Protein AF-A0A919XJB3-F1 (afdb_monomer_lite)

Secondary structure (DSSP, 8-state):
--HHHHHHHHHHHHHHHHHHHHHHHHTHHHHHHHHHHHHHHHHT---HHHHHHHHHHHHHHHHHHHHHHHHHHHHHHHHHHHHHHHHHHHHHHHHHS---TT--

pLDDT: mean 81.49, std 14.72, range [49.69, 96.06]

Organism: NCBI:txid2716884

Structure (mmCIF, N/CA/C/O backbone):
data_AF-A0A919XJB3-F1
#
_entry.id   AF-A0A919XJB3-F1
#
loop_
_atom_site.group_PDB
_atom_site.id
_atom_site.type_symbol
_atom_site.label_atom_id
_atom_site.label_alt_id
_atom_site.label_comp_id
_atom_site.label_asym_id
_atom_site.label_entity_id
_atom_site.label_seq_id
_atom_site.pdbx_PDB_ins_code
_atom_site.Cartn_x
_atom_site.Cartn_y
_atom_site.Cartn_z
_atom_site.occupancy
_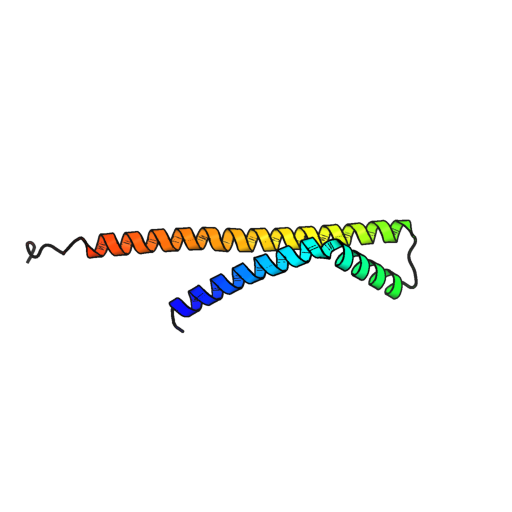atom_site.B_iso_or_equiv
_atom_site.auth_seq_id
_atom_site.auth_comp_id
_atom_site.auth_asym_id
_atom_site.auth_atom_id
_atom_site.pdbx_PDB_model_num
ATOM 1 N N . MET A 1 1 ? -11.904 -17.115 26.492 1.00 55.12 1 MET A N 1
ATOM 2 C CA . MET A 1 1 ? -11.289 -15.854 26.010 1.00 55.12 1 MET A CA 1
ATOM 3 C C . MET A 1 1 ? -12.313 -14.736 26.182 1.00 55.12 1 MET A C 1
ATOM 5 O O . MET A 1 1 ? -13.447 -14.925 25.762 1.00 55.12 1 MET A O 1
ATOM 9 N N . ASN A 1 2 ? -11.982 -13.644 26.878 1.00 67.06 2 ASN A N 1
ATOM 10 C CA . ASN A 1 2 ? -12.958 -12.615 27.272 1.00 67.06 2 ASN A CA 1
ATOM 11 C C . ASN A 1 2 ? -13.491 -11.827 26.058 1.00 67.06 2 ASN A C 1
ATOM 13 O O . ASN A 1 2 ? -12.711 -11.372 25.223 1.00 67.06 2 ASN A O 1
ATOM 17 N N . GLN A 1 3 ? -14.808 -11.600 25.987 1.00 68.62 3 GLN A N 1
ATOM 18 C CA . GLN A 1 3 ? -15.469 -10.886 24.878 1.00 68.62 3 GLN A CA 1
ATOM 19 C C . GLN A 1 3 ? -14.876 -9.481 24.640 1.00 68.62 3 GLN A C 1
ATOM 21 O O . GLN A 1 3 ? -14.711 -9.054 23.497 1.00 68.62 3 GLN A O 1
ATOM 26 N N . LYS A 1 4 ? -14.470 -8.792 25.716 1.00 68.31 4 LYS A N 1
ATOM 27 C CA . LYS A 1 4 ? -13.789 -7.486 25.655 1.00 68.31 4 LYS A CA 1
ATOM 28 C C . LYS A 1 4 ? -12.393 -7.571 25.020 1.00 68.31 4 LYS A C 1
ATOM 30 O O . LYS A 1 4 ? -12.015 -6.694 24.249 1.00 68.31 4 LYS A O 1
ATOM 35 N N . THR A 1 5 ? -11.645 -8.643 25.286 1.00 75.25 5 THR A N 1
ATOM 36 C CA . THR A 1 5 ? -10.302 -8.863 24.724 1.00 75.25 5 THR A CA 1
ATOM 37 C C . THR A 1 5 ? -10.361 -9.030 23.205 1.00 75.25 5 THR A C 1
ATOM 39 O O . THR A 1 5 ? -9.573 -8.415 22.490 1.00 75.25 5 THR A O 1
ATOM 42 N N . ASN A 1 6 ? -11.359 -9.759 22.696 1.00 77.88 6 ASN A N 1
ATOM 43 C CA . ASN A 1 6 ? -11.572 -9.917 21.252 1.00 77.88 6 ASN A CA 1
ATOM 44 C C . ASN A 1 6 ? -11.914 -8.583 20.573 1.00 77.88 6 ASN A C 1
ATOM 46 O O . ASN A 1 6 ? -11.489 -8.315 19.451 1.00 77.88 6 ASN A O 1
ATOM 50 N N . GLN A 1 7 ? -12.659 -7.713 21.259 1.00 77.88 7 GLN A N 1
ATOM 51 C CA . GLN A 1 7 ? -12.997 -6.399 20.726 1.00 77.88 7 GLN A CA 1
ATOM 52 C C . GLN A 1 7 ? -11.776 -5.481 20.630 1.00 77.88 7 GLN A C 1
ATOM 54 O O . GLN A 1 7 ? -11.617 -4.822 19.603 1.00 77.88 7 GLN A O 1
ATOM 59 N N . ILE A 1 8 ? -10.920 -5.442 21.649 1.00 82.69 8 ILE A N 1
ATOM 60 C CA . ILE A 1 8 ? -9.694 -4.632 21.621 1.00 82.69 8 ILE A CA 1
ATOM 61 C C . ILE A 1 8 ? -8.762 -5.128 20.511 1.00 82.69 8 ILE A C 1
ATOM 63 O O . ILE A 1 8 ? -8.286 -4.325 19.712 1.00 82.69 8 ILE A O 1
ATOM 67 N N . LEU A 1 9 ? -8.585 -6.446 20.390 1.00 86.00 9 LEU A N 1
ATOM 68 C CA . LEU A 1 9 ? -7.720 -7.050 19.376 1.00 86.00 9 LEU A CA 1
ATOM 69 C C . LEU A 1 9 ? -8.141 -6.678 17.944 1.00 86.00 9 LEU A C 1
ATOM 71 O O . LEU A 1 9 ? -7.298 -6.322 17.127 1.00 86.00 9 LEU A O 1
ATOM 75 N N . LEU A 1 10 ? -9.445 -6.666 17.657 1.00 85.00 10 LEU A N 1
ATOM 76 C CA . LEU A 1 10 ? -9.959 -6.232 16.353 1.00 85.00 10 LEU A CA 1
ATOM 77 C C . LEU A 1 10 ? -9.719 -4.740 16.074 1.00 85.00 10 LEU A C 1
ATOM 79 O O . LEU A 1 10 ? -9.451 -4.375 14.936 1.00 85.00 10 LEU A O 1
ATOM 83 N N . ILE A 1 11 ? -9.813 -3.869 17.087 1.00 85.75 11 ILE A N 1
ATOM 84 C CA . ILE A 1 11 ? -9.521 -2.432 16.910 1.00 85.75 11 ILE A CA 1
ATOM 85 C C . ILE A 1 11 ? -8.049 -2.246 16.559 1.00 85.75 11 ILE A C 1
ATOM 87 O O . ILE A 1 11 ? -7.738 -1.530 15.611 1.00 85.75 11 ILE A O 1
ATOM 91 N N . VAL A 1 12 ? -7.161 -2.927 17.286 1.00 90.00 12 VAL A N 1
ATOM 92 C CA . VAL A 1 12 ? -5.721 -2.910 17.009 1.00 90.00 12 VAL A CA 1
ATOM 93 C C . VAL A 1 12 ? -5.444 -3.407 15.590 1.00 90.00 12 VAL A C 1
ATOM 95 O O . VAL A 1 12 ? -4.686 -2.769 14.869 1.00 90.00 12 VAL A O 1
ATOM 98 N N . LEU A 1 13 ? -6.107 -4.480 15.147 1.00 90.56 13 LEU A N 1
ATOM 99 C CA . LEU A 1 13 ? -5.957 -5.007 13.789 1.00 90.56 13 LEU A CA 1
ATOM 100 C C . LEU A 1 13 ? -6.353 -3.985 12.707 1.00 90.56 13 LEU A C 1
ATOM 102 O O . LEU A 1 13 ? -5.591 -3.771 11.767 1.00 90.56 13 LEU A O 1
ATOM 106 N N . TYR A 1 14 ? -7.505 -3.319 12.839 1.00 91.12 14 TYR A N 1
ATOM 107 C CA . TYR A 1 14 ? -7.916 -2.292 11.871 1.00 91.12 14 TYR A CA 1
ATOM 108 C C . TYR A 1 14 ? -6.971 -1.090 11.859 1.00 91.12 14 TYR A C 1
ATOM 110 O O . TYR A 1 14 ? -6.673 -0.542 10.798 1.00 91.12 14 TYR A O 1
ATOM 118 N N . LEU A 1 15 ? -6.457 -0.709 13.027 1.00 91.19 15 LEU A N 1
ATOM 119 C CA . LEU A 1 15 ? -5.490 0.374 13.161 1.00 91.19 15 LEU A CA 1
ATOM 120 C C . LEU A 1 15 ? -4.155 0.006 12.492 1.00 91.19 15 LEU A C 1
ATOM 122 O O . LEU A 1 15 ? -3.566 0.834 11.799 1.00 91.19 15 LEU A O 1
ATOM 126 N N . LEU A 1 16 ? -3.723 -1.254 12.595 1.00 93.75 16 LEU A N 1
ATOM 127 C CA . LEU A 1 16 ? -2.568 -1.764 11.855 1.00 93.75 16 LEU A CA 1
ATOM 128 C C . LEU A 1 16 ? -2.785 -1.707 10.340 1.00 93.75 16 LEU A C 1
ATOM 130 O O . LEU A 1 16 ? -1.884 -1.271 9.629 1.00 93.75 16 LEU A O 1
ATOM 134 N N . PHE A 1 17 ? -3.962 -2.078 9.831 1.00 92.88 17 PHE A N 1
ATOM 135 C CA . PHE A 1 17 ? -4.263 -1.952 8.398 1.00 92.88 17 PHE A CA 1
ATOM 136 C C . PHE A 1 17 ? -4.204 -0.504 7.911 1.00 92.88 17 PHE A C 1
ATOM 138 O O . PHE A 1 17 ? -3.666 -0.255 6.832 1.00 92.88 17 PHE A O 1
ATOM 145 N N . LEU A 1 18 ? -4.672 0.453 8.717 1.00 93.88 18 LEU A N 1
ATOM 146 C CA . LEU A 1 18 ? -4.551 1.876 8.399 1.00 93.88 18 LEU A CA 1
ATOM 147 C C . LEU A 1 18 ? -3.085 2.323 8.335 1.00 93.88 18 LEU A C 1
ATOM 149 O O . LEU A 1 18 ? -2.679 2.956 7.361 1.00 93.88 18 LEU A O 1
ATOM 153 N N . ILE A 1 19 ? -2.279 1.966 9.340 1.00 94.81 19 ILE A N 1
ATOM 154 C CA . ILE A 1 19 ? -0.856 2.331 9.396 1.00 94.81 19 ILE A CA 1
ATOM 155 C C . ILE A 1 19 ? -0.093 1.709 8.224 1.00 94.81 19 ILE A C 1
ATOM 157 O O . ILE A 1 19 ? 0.626 2.411 7.516 1.00 94.81 19 ILE A O 1
ATOM 161 N N . ILE A 1 20 ? -0.262 0.406 7.990 1.00 94.94 20 ILE A N 1
ATOM 162 C CA . ILE A 1 20 ? 0.422 -0.310 6.906 1.00 94.94 20 ILE A CA 1
ATOM 163 C C . ILE A 1 20 ? -0.007 0.256 5.551 1.00 94.94 20 ILE A C 1
ATOM 165 O O . ILE A 1 20 ? 0.847 0.527 4.709 1.00 94.94 20 ILE A O 1
ATOM 169 N N . GLY A 1 21 ? -1.307 0.485 5.346 1.00 92.50 21 GLY A N 1
ATOM 170 C CA . GLY A 1 21 ? -1.816 1.074 4.112 1.00 92.50 21 GLY A CA 1
ATOM 171 C C . GLY A 1 21 ? -1.231 2.464 3.847 1.00 92.50 21 GLY A C 1
ATOM 172 O O . GLY A 1 21 ? -0.783 2.740 2.734 1.00 92.50 21 GLY A O 1
ATOM 173 N N . LEU A 1 22 ? -1.127 3.308 4.880 1.00 94.94 22 LEU A N 1
ATOM 174 C CA . LEU A 1 22 ? -0.502 4.627 4.777 1.00 94.94 22 LEU A CA 1
ATOM 175 C C . LEU A 1 22 ? 0.994 4.537 4.441 1.00 94.94 22 LEU A C 1
ATOM 177 O O . LEU A 1 22 ? 1.461 5.246 3.549 1.00 94.94 22 LEU A O 1
ATOM 181 N N . ILE A 1 23 ? 1.737 3.648 5.107 1.00 95.12 23 ILE A N 1
ATOM 182 C CA . ILE A 1 23 ? 3.164 3.422 4.834 1.00 95.12 23 ILE A CA 1
ATOM 183 C C . ILE A 1 23 ? 3.368 2.991 3.379 1.00 95.12 23 ILE A C 1
ATOM 185 O O . ILE A 1 23 ? 4.247 3.531 2.709 1.00 95.12 23 ILE A O 1
ATOM 189 N N . LEU A 1 24 ? 2.547 2.070 2.868 1.00 93.94 24 LEU A N 1
ATOM 190 C CA . LEU A 1 24 ? 2.637 1.611 1.481 1.00 93.94 24 LEU A CA 1
ATOM 191 C C . LEU A 1 24 ? 2.402 2.741 0.478 1.00 93.94 24 LEU A C 1
ATOM 193 O O . 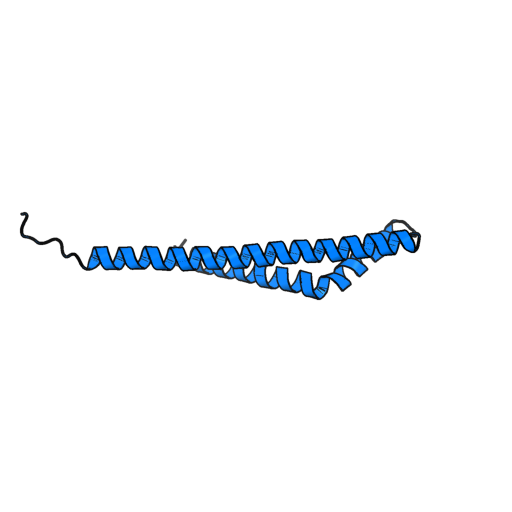LEU A 1 24 ? 3.113 2.810 -0.521 1.00 93.94 24 LEU A O 1
ATOM 197 N N . ILE A 1 25 ? 1.463 3.654 0.742 1.00 93.69 25 ILE A N 1
ATOM 198 C CA . ILE A 1 25 ? 1.243 4.818 -0.125 1.00 93.69 25 ILE A CA 1
ATOM 199 C C . ILE A 1 25 ? 2.445 5.766 -0.068 1.00 93.69 25 ILE A C 1
ATOM 201 O O . ILE A 1 25 ? 2.986 6.119 -1.120 1.00 93.69 25 ILE A O 1
ATOM 205 N N . LEU A 1 26 ? 2.895 6.144 1.133 1.00 94.69 26 LEU A N 1
ATOM 206 C CA . LEU A 1 26 ? 3.995 7.097 1.325 1.00 94.69 26 LEU A CA 1
ATOM 207 C C . LEU A 1 26 ? 5.324 6.574 0.768 1.00 94.69 26 LEU A C 1
ATOM 209 O O . LEU A 1 26 ? 6.087 7.330 0.173 1.00 94.69 26 LEU A O 1
ATOM 213 N N . GLN A 1 27 ? 5.590 5.277 0.920 1.00 94.94 27 GLN A N 1
ATOM 214 C CA . GLN A 1 27 ? 6.815 4.638 0.441 1.00 94.94 27 GLN A CA 1
ATOM 215 C C . GLN A 1 27 ? 6.663 3.955 -0.922 1.00 94.94 27 GLN A C 1
ATOM 217 O O . GLN A 1 27 ? 7.618 3.337 -1.390 1.00 94.94 27 GLN A O 1
ATOM 222 N N . SER A 1 28 ? 5.513 4.090 -1.591 1.00 91.88 28 SER A N 1
ATOM 223 C CA . SER A 1 28 ? 5.223 3.419 -2.870 1.00 91.88 28 SER A CA 1
ATOM 224 C C . SER A 1 28 ? 6.300 3.642 -3.929 1.00 91.88 28 SER A C 1
ATOM 226 O O . SER A 1 28 ? 6.658 2.711 -4.646 1.00 91.88 28 SER A O 1
ATOM 228 N N . VAL A 1 29 ? 6.859 4.855 -3.989 1.00 91.88 29 VAL A N 1
ATOM 229 C CA . VAL A 1 29 ? 7.937 5.217 -4.921 1.00 91.88 29 VAL A CA 1
ATOM 230 C C . VAL A 1 29 ? 9.207 4.416 -4.631 1.00 91.88 29 VAL A C 1
ATOM 232 O O . VAL A 1 29 ? 9.748 3.780 -5.531 1.00 91.88 29 VAL A O 1
ATOM 235 N N . ASN A 1 30 ? 9.648 4.387 -3.372 1.00 93.75 30 ASN A N 1
ATOM 236 C CA . ASN A 1 30 ? 10.859 3.670 -2.963 1.00 93.75 30 ASN A CA 1
ATOM 237 C C . ASN A 1 30 ? 10.692 2.153 -3.104 1.00 93.75 30 ASN A C 1
ATOM 239 O O . ASN A 1 30 ? 11.587 1.472 -3.597 1.00 93.75 30 ASN A O 1
ATOM 243 N N . LEU A 1 31 ? 9.532 1.619 -2.713 1.00 91.19 31 LEU A N 1
ATOM 244 C CA . LEU A 1 31 ? 9.216 0.199 -2.861 1.00 91.19 31 LEU A CA 1
ATOM 245 C C . LEU A 1 31 ? 9.176 -0.212 -4.337 1.00 91.19 31 LEU A C 1
ATOM 247 O O . LEU A 1 31 ? 9.751 -1.237 -4.696 1.00 91.19 31 LEU A O 1
ATOM 251 N N . GLY A 1 32 ? 8.568 0.607 -5.200 1.00 90.31 32 GLY A N 1
ATOM 252 C CA . GLY A 1 32 ? 8.509 0.344 -6.635 1.00 90.31 32 GLY A CA 1
ATOM 253 C C . GLY A 1 32 ? 9.868 0.440 -7.329 1.00 90.31 32 GLY A C 1
ATOM 254 O O . GLY A 1 32 ? 10.196 -0.421 -8.143 1.00 90.31 32 GLY A O 1
ATOM 255 N N . LEU A 1 33 ? 10.696 1.420 -6.954 1.00 91.31 33 LEU A N 1
ATOM 256 C CA . LEU A 1 33 ? 12.084 1.532 -7.414 1.00 91.31 33 LEU A CA 1
ATOM 257 C C . LEU A 1 33 ? 12.907 0.299 -7.029 1.00 91.31 33 LEU A C 1
ATOM 259 O O . LEU A 1 33 ? 13.553 -0.303 -7.884 1.00 91.31 33 LEU A O 1
ATOM 263 N N . ASN A 1 34 ? 12.837 -0.112 -5.762 1.00 93.00 34 ASN A N 1
ATOM 264 C CA . ASN A 1 34 ? 13.574 -1.269 -5.258 1.00 93.00 34 ASN A CA 1
ATOM 265 C C . ASN A 1 34 ? 13.114 -2.578 -5.914 1.00 93.00 34 ASN A C 1
ATOM 267 O O . ASN A 1 34 ? 13.940 -3.446 -6.200 1.00 93.00 34 ASN A O 1
ATOM 271 N N . ALA A 1 35 ? 11.809 -2.733 -6.157 1.00 91.19 35 ALA A N 1
ATOM 272 C CA . ALA A 1 35 ? 11.258 -3.890 -6.856 1.00 91.19 35 ALA A CA 1
ATOM 273 C C . ALA A 1 35 ? 11.761 -3.955 -8.306 1.00 91.19 35 ALA A C 1
ATOM 275 O O . ALA A 1 35 ? 12.293 -4.983 -8.722 1.00 91.19 35 ALA A O 1
ATOM 276 N N . ALA A 1 36 ? 11.694 -2.839 -9.036 1.00 90.62 36 ALA A N 1
ATOM 277 C CA . ALA A 1 36 ? 12.174 -2.764 -10.412 1.00 90.62 36 ALA A CA 1
ATOM 278 C C . ALA A 1 36 ? 13.695 -2.982 -10.515 1.00 90.62 36 ALA A C 1
ATOM 280 O O . ALA A 1 36 ? 14.153 -3.708 -11.394 1.00 90.62 36 ALA A O 1
ATOM 281 N N . GLN A 1 37 ? 14.491 -2.422 -9.596 1.00 90.56 37 GLN A N 1
ATOM 282 C CA . GLN A 1 37 ? 15.940 -2.661 -9.550 1.00 90.56 37 GLN A CA 1
ATOM 283 C C . GLN A 1 37 ? 16.285 -4.131 -9.308 1.00 90.56 37 GLN A C 1
ATOM 285 O O . GLN A 1 37 ? 17.177 -4.666 -9.965 1.00 90.56 37 GLN A O 1
ATOM 290 N N . ARG A 1 38 ? 15.586 -4.803 -8.386 1.00 89.62 38 ARG A N 1
ATOM 291 C CA . ARG A 1 38 ? 15.789 -6.240 -8.146 1.00 89.62 38 ARG A CA 1
ATOM 292 C C . ARG A 1 38 ? 15.499 -7.067 -9.391 1.00 89.62 38 ARG A C 1
ATOM 294 O O . ARG A 1 38 ? 16.216 -8.031 -9.640 1.00 89.62 38 ARG A O 1
ATOM 301 N N . ASP A 1 39 ? 14.490 -6.686 -10.162 1.00 88.56 39 ASP A N 1
ATOM 302 C CA . ASP A 1 39 ? 14.165 -7.347 -11.422 1.00 88.56 39 ASP A CA 1
ATOM 303 C C . ASP A 1 39 ? 15.251 -7.146 -12.482 1.00 88.56 39 ASP A C 1
ATOM 305 O O . ASP A 1 39 ? 15.641 -8.124 -13.114 1.00 88.56 39 ASP A O 1
ATOM 309 N N . ILE A 1 40 ? 15.820 -5.940 -12.618 1.00 89.44 40 ILE A N 1
ATOM 310 C CA . ILE A 1 40 ? 16.969 -5.715 -13.517 1.00 89.44 40 ILE A CA 1
ATOM 311 C C . ILE A 1 40 ? 18.140 -6.621 -13.136 1.00 89.44 40 ILE A C 1
ATOM 313 O O . ILE A 1 40 ? 18.723 -7.277 -13.998 1.00 89.44 40 ILE A O 1
ATOM 317 N N . ILE A 1 41 ? 18.493 -6.652 -11.847 1.00 87.25 41 ILE A N 1
ATOM 318 C CA . ILE A 1 41 ? 19.634 -7.433 -11.350 1.00 87.25 41 ILE A CA 1
ATOM 319 C C . ILE A 1 41 ? 19.414 -8.925 -11.626 1.00 87.25 41 ILE A C 1
ATOM 321 O O . ILE A 1 41 ? 20.342 -9.614 -12.040 1.00 87.25 41 ILE A O 1
ATOM 325 N N . LYS A 1 42 ? 18.185 -9.423 -11.442 1.00 86.69 42 LYS A N 1
ATOM 326 C CA . LYS A 1 42 ? 17.825 -10.819 -11.732 1.00 86.69 42 LYS A CA 1
ATOM 327 C C . LYS A 1 42 ? 17.822 -11.147 -13.223 1.00 86.69 42 LYS A C 1
ATOM 329 O O . LYS A 1 42 ? 18.180 -12.262 -13.583 1.00 86.69 42 LYS A O 1
ATOM 334 N N . ALA A 1 43 ? 17.407 -10.209 -14.069 1.00 85.62 43 ALA A N 1
ATOM 335 C CA . ALA A 1 43 ? 17.346 -10.391 -15.516 1.00 85.62 43 ALA A CA 1
ATOM 336 C C . ALA A 1 43 ? 18.714 -10.232 -16.209 1.00 85.62 43 ALA A C 1
ATOM 338 O O . ALA A 1 43 ? 18.837 -10.544 -17.388 1.00 85.62 43 ALA A O 1
ATOM 339 N N . GLY A 1 44 ? 19.744 -9.760 -15.493 1.00 84.31 44 GLY A N 1
ATOM 340 C CA . GLY A 1 44 ? 21.061 -9.471 -16.072 1.00 84.31 44 GLY A CA 1
ATOM 341 C C . GLY A 1 44 ? 21.091 -8.190 -16.914 1.00 84.31 44 GLY A C 1
ATOM 342 O O . GLY A 1 44 ? 22.017 -7.993 -17.696 1.00 84.31 44 GLY A O 1
ATOM 343 N N . GLY A 1 45 ? 20.088 -7.323 -16.759 1.00 80.69 45 GLY A N 1
ATOM 344 C CA . GLY A 1 45 ? 19.893 -6.124 -17.571 1.00 80.69 45 GLY A CA 1
ATOM 345 C C . GLY A 1 45 ? 18.448 -5.971 -18.043 1.00 80.69 45 GLY A C 1
ATOM 346 O O . GLY A 1 45 ? 17.682 -6.929 -18.090 1.00 80.69 45 GLY A O 1
ATOM 347 N N . MET A 1 46 ? 18.062 -4.740 -18.370 1.00 84.56 46 MET A N 1
ATOM 348 C CA . MET A 1 46 ? 16.750 -4.401 -18.923 1.00 84.56 46 MET A CA 1
ATOM 349 C C . MET A 1 46 ? 16.891 -3.139 -19.773 1.00 84.56 46 MET A C 1
ATOM 351 O O . MET A 1 46 ? 17.663 -2.244 -19.418 1.00 84.56 46 MET A O 1
ATOM 355 N N . ALA A 1 47 ? 16.155 -3.058 -20.882 1.00 86.56 47 ALA A N 1
ATOM 356 C CA . ALA A 1 47 ? 16.088 -1.831 -21.668 1.00 86.56 47 ALA A CA 1
ATOM 357 C C . ALA A 1 47 ? 15.497 -0.685 -20.824 1.00 86.56 47 ALA A C 1
ATOM 359 O O . ALA A 1 47 ? 14.625 -0.908 -19.982 1.00 86.56 47 ALA A O 1
ATOM 360 N N . GLY A 1 48 ? 15.967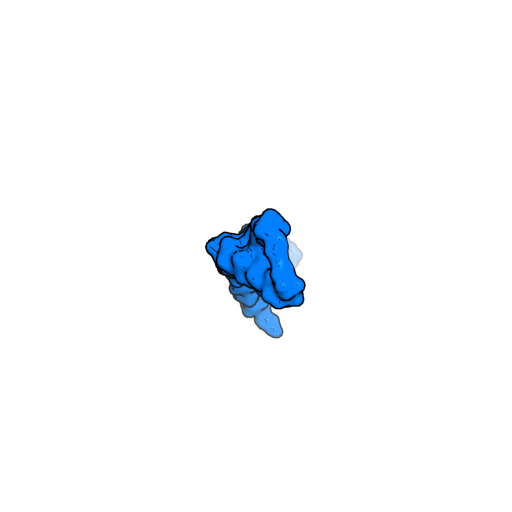 0.547 -21.050 1.00 85.06 48 GLY A N 1
ATOM 361 C CA . GLY A 1 48 ? 15.571 1.712 -20.248 1.00 85.06 48 GLY A CA 1
ATOM 362 C C . GLY A 1 48 ? 14.057 1.945 -20.217 1.00 85.06 48 GLY A C 1
ATOM 363 O O . GLY A 1 48 ? 13.501 2.199 -19.148 1.00 85.06 48 GLY A O 1
ATOM 364 N N . ASP A 1 49 ? 13.390 1.777 -21.357 1.00 89.31 49 ASP A N 1
ATOM 365 C CA . ASP A 1 49 ? 11.943 1.980 -21.489 1.00 89.31 49 ASP A CA 1
ATOM 366 C C . ASP A 1 49 ? 11.145 0.906 -20.735 1.00 89.31 49 ASP A C 1
ATOM 368 O O . ASP A 1 49 ? 10.187 1.208 -20.021 1.00 89.31 49 ASP A O 1
ATOM 372 N N . GLU A 1 50 ? 11.587 -0.352 -20.810 1.00 87.06 50 GLU A N 1
ATOM 373 C CA . GLU A 1 50 ? 10.964 -1.462 -20.083 1.00 87.06 50 GLU A CA 1
ATOM 374 C C . GLU A 1 50 ? 11.141 -1.305 -18.565 1.00 87.06 50 GLU A C 1
ATOM 376 O O . GLU A 1 50 ? 10.210 -1.550 -17.791 1.00 87.06 50 GLU A O 1
ATOM 381 N N . TYR A 1 51 ? 12.301 -0.807 -18.127 1.00 88.00 51 TYR A N 1
ATOM 382 C CA . TYR A 1 51 ? 12.541 -0.493 -16.723 1.00 88.00 51 TYR A CA 1
ATOM 383 C C . TYR A 1 51 ? 11.609 0.604 -16.206 1.00 88.00 51 TYR A C 1
ATOM 385 O O . TYR A 1 51 ? 11.054 0.470 -15.112 1.00 88.00 51 TYR A O 1
ATOM 393 N N . GLN A 1 52 ? 11.410 1.681 -16.973 1.00 88.56 52 GLN A N 1
ATOM 394 C CA . GLN A 1 52 ? 10.498 2.752 -16.569 1.00 88.56 52 GLN A CA 1
ATOM 395 C C . GLN A 1 52 ? 9.064 2.240 -16.425 1.00 88.56 52 GLN A C 1
ATOM 397 O O . GLN A 1 52 ? 8.424 2.522 -15.409 1.00 88.56 52 GLN A O 1
ATOM 402 N N . LEU A 1 53 ? 8.607 1.419 -17.371 1.00 92.25 53 LEU A N 1
ATOM 403 C CA . LEU A 1 53 ? 7.264 0.849 -17.352 1.00 92.25 53 LEU A CA 1
ATOM 404 C C . LEU A 1 53 ? 7.060 -0.108 -16.166 1.00 92.25 53 LEU A C 1
ATOM 406 O O . LEU A 1 53 ? 6.051 -0.019 -15.462 1.00 92.25 53 LEU A O 1
ATOM 410 N N . ARG A 1 54 ? 8.037 -0.975 -15.863 1.00 89.19 54 ARG A N 1
ATOM 411 C CA . ARG A 1 54 ? 7.978 -1.838 -14.669 1.00 89.19 54 ARG A CA 1
ATOM 412 C C . ARG A 1 54 ? 7.992 -1.039 -13.376 1.00 89.19 54 ARG A C 1
ATOM 414 O O . ARG A 1 54 ? 7.195 -1.317 -12.482 1.00 89.19 54 ARG A O 1
ATOM 421 N N . LYS A 1 55 ? 8.868 -0.039 -13.272 1.00 92.38 55 LYS A N 1
ATOM 422 C CA . LYS A 1 55 ? 8.943 0.856 -12.112 1.00 92.38 55 LYS A CA 1
ATOM 423 C C . LYS A 1 55 ? 7.585 1.495 -11.836 1.00 92.38 55 LYS A C 1
ATO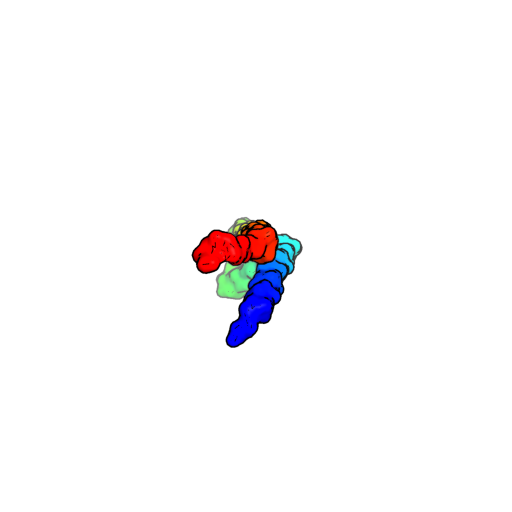M 425 O O . LYS A 1 55 ? 7.103 1.415 -10.710 1.00 92.38 55 LYS A O 1
ATOM 430 N N . GLU A 1 56 ? 6.957 2.100 -12.840 1.00 93.38 56 GLU A N 1
ATOM 431 C CA . GLU A 1 56 ? 5.639 2.720 -12.676 1.00 93.38 56 GLU A CA 1
ATOM 432 C C . GLU A 1 56 ? 4.569 1.705 -12.277 1.00 93.38 56 GLU A C 1
ATOM 434 O O . GLU A 1 56 ? 3.814 1.956 -11.335 1.00 93.38 56 GLU A O 1
ATOM 439 N N . SER A 1 57 ? 4.564 0.529 -12.907 1.00 94.12 57 SER A N 1
ATOM 440 C CA . SER A 1 57 ? 3.639 -0.555 -12.569 1.00 94.12 57 SER A CA 1
ATOM 441 C C . SER A 1 57 ? 3.746 -0.976 -11.098 1.00 94.12 57 SER A C 1
ATOM 443 O O . SER A 1 57 ? 2.731 -1.067 -10.399 1.00 94.12 57 SER A O 1
ATOM 445 N N . TYR A 1 58 ? 4.963 -1.144 -10.569 1.00 93.88 58 TYR A N 1
ATOM 446 C CA . TYR A 1 58 ? 5.155 -1.460 -9.153 1.00 93.88 58 TYR A CA 1
ATOM 447 C C . TYR A 1 58 ? 4.699 -0.329 -8.230 1.00 93.88 58 TYR A C 1
ATOM 449 O O . TYR A 1 58 ? 4.010 -0.595 -7.245 1.00 93.88 58 TYR A O 1
ATOM 457 N N . ILE A 1 59 ? 5.031 0.929 -8.541 1.00 94.62 59 ILE A N 1
ATOM 458 C CA . ILE A 1 59 ? 4.607 2.087 -7.734 1.00 94.62 59 ILE A CA 1
ATOM 459 C C . ILE A 1 59 ? 3.079 2.142 -7.649 1.00 94.62 59 ILE A C 1
ATOM 461 O O . ILE A 1 59 ? 2.521 2.271 -6.557 1.00 94.62 59 ILE A O 1
ATOM 465 N N . VAL A 1 60 ? 2.398 2.018 -8.788 1.00 95.62 60 VAL A N 1
ATOM 466 C CA . VAL A 1 60 ? 0.933 2.031 -8.867 1.00 95.62 60 VAL A CA 1
ATOM 467 C C . VAL A 1 60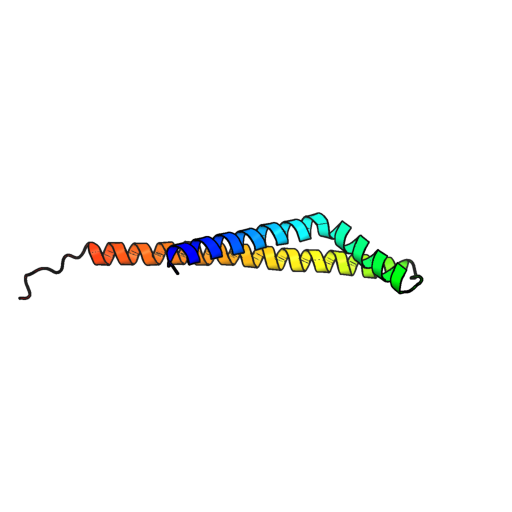 ? 0.341 0.851 -8.098 1.00 95.62 60 VAL A C 1
ATOM 469 O O . VAL A 1 60 ? -0.610 1.036 -7.339 1.00 95.62 60 VAL A O 1
ATOM 472 N N . SER A 1 61 ? 0.941 -0.333 -8.207 1.00 94.94 61 SER A N 1
ATOM 473 C CA . SER A 1 61 ? 0.501 -1.525 -7.476 1.00 94.94 61 SER A CA 1
ATOM 474 C C . SER A 1 61 ? 0.581 -1.329 -5.958 1.00 94.94 61 SER A C 1
ATOM 476 O O . SER A 1 61 ? -0.405 -1.559 -5.257 1.00 94.94 61 SER A O 1
ATOM 478 N N . TYR A 1 62 ? 1.706 -0.829 -5.433 1.00 93.56 62 TYR A N 1
ATOM 479 C CA . TYR A 1 62 ? 1.848 -0.547 -3.998 1.00 93.56 62 TYR A CA 1
ATOM 480 C C . TYR A 1 62 ? 0.873 0.530 -3.509 1.00 93.56 62 TYR A C 1
ATOM 482 O O . TYR A 1 62 ? 0.343 0.411 -2.404 1.00 93.56 62 TYR A O 1
ATOM 490 N N . ARG A 1 63 ? 0.577 1.547 -4.332 1.00 94.31 63 ARG A N 1
ATOM 491 C CA . ARG A 1 63 ? -0.451 2.551 -4.013 1.00 94.31 63 ARG A CA 1
ATOM 492 C C . ARG A 1 63 ? -1.837 1.931 -3.916 1.00 94.31 63 ARG A C 1
ATOM 494 O O . ARG A 1 63 ? -2.532 2.192 -2.941 1.00 94.31 63 ARG A O 1
ATOM 501 N N . TRP A 1 64 ? -2.222 1.094 -4.877 1.00 96.06 64 TRP A N 1
ATOM 502 C CA . TRP A 1 64 ? -3.524 0.425 -4.860 1.00 96.06 64 TRP A CA 1
ATOM 503 C C . TRP A 1 64 ? -3.683 -0.501 -3.660 1.00 96.06 64 TRP A C 1
ATOM 505 O O . TRP A 1 64 ? -4.698 -0.428 -2.972 1.00 96.06 64 TRP A O 1
ATOM 515 N N . ILE A 1 65 ? -2.666 -1.309 -3.351 1.00 94.12 65 ILE A N 1
ATOM 516 C CA . ILE A 1 65 ? -2.667 -2.157 -2.151 1.00 94.12 65 ILE A CA 1
ATOM 517 C C . ILE A 1 65 ? -2.812 -1.290 -0.894 1.00 94.12 65 ILE A C 1
ATOM 519 O O . ILE A 1 65 ? -3.618 -1.602 -0.016 1.00 94.12 65 ILE A O 1
ATOM 523 N N . GLY A 1 66 ? -2.075 -0.178 -0.824 1.00 93.81 66 GLY A N 1
ATOM 524 C CA . GLY A 1 66 ? -2.164 0.772 0.279 1.00 93.81 66 GLY A CA 1
ATOM 525 C C . GLY A 1 66 ? -3.565 1.366 0.450 1.00 93.81 66 GLY A C 1
ATOM 526 O O . GLY A 1 66 ? -4.082 1.389 1.566 1.00 93.81 66 GLY A O 1
ATOM 527 N N . VAL A 1 67 ? -4.212 1.773 -0.647 1.00 94.94 67 VAL A N 1
ATOM 528 C CA . VAL A 1 67 ? -5.593 2.287 -0.650 1.00 94.94 67 VAL A CA 1
ATOM 529 C C . VAL A 1 67 ? -6.577 1.216 -0.185 1.00 94.94 67 VAL A C 1
ATOM 531 O O . VAL A 1 67 ? -7.392 1.495 0.687 1.00 94.94 67 VAL A O 1
ATOM 534 N N . VAL A 1 68 ? -6.480 -0.016 -0.692 1.00 95.50 68 VAL A N 1
ATOM 535 C CA . VAL A 1 68 ? -7.365 -1.122 -0.282 1.00 95.50 68 VAL A CA 1
ATOM 536 C C . VAL A 1 68 ? -7.239 -1.399 1.218 1.00 95.50 68 VAL A C 1
ATOM 538 O O . VAL A 1 68 ? -8.251 -1.523 1.910 1.00 95.50 68 VAL A O 1
ATOM 541 N N . LEU A 1 69 ? -6.013 -1.441 1.748 1.00 93.88 69 LEU A N 1
ATOM 542 C CA . LEU A 1 69 ? -5.778 -1.638 3.180 1.00 93.88 69 LEU A CA 1
ATOM 543 C C . LEU A 1 69 ? -6.333 -0.480 4.014 1.00 93.88 69 LEU A C 1
ATOM 545 O O . LEU A 1 69 ? -7.050 -0.729 4.983 1.00 93.88 69 LEU A O 1
ATOM 549 N N . LEU A 1 70 ? -6.093 0.767 3.602 1.00 93.56 70 LEU A N 1
ATOM 550 C CA . LEU A 1 70 ? -6.644 1.951 4.265 1.00 93.56 70 LEU A CA 1
ATOM 551 C C . LEU A 1 70 ? -8.176 1.939 4.273 1.00 93.56 70 LEU A C 1
ATOM 553 O O . LEU A 1 70 ? -8.788 2.095 5.328 1.00 93.56 70 LEU A O 1
ATOM 557 N N . SER A 1 71 ? -8.809 1.709 3.122 1.00 93.50 71 SER A N 1
ATOM 558 C CA . SER A 1 71 ? -10.267 1.662 3.003 1.00 93.50 71 SER A CA 1
ATOM 559 C C . SER A 1 71 ? -10.867 0.522 3.825 1.00 93.50 71 SER A C 1
ATOM 561 O O . SER A 1 71 ? -11.871 0.731 4.501 1.00 93.50 71 SER A O 1
ATOM 563 N N . SER A 1 72 ? -10.243 -0.660 3.834 1.00 92.00 72 SER A N 1
ATOM 564 C CA . SER A 1 72 ? -10.713 -1.801 4.632 1.00 92.00 72 SER A CA 1
ATOM 565 C C . SER A 1 72 ? -10.604 -1.550 6.140 1.00 92.00 72 SER A C 1
ATOM 567 O O . SER A 1 72 ? -11.555 -1.823 6.874 1.00 92.00 72 SER A O 1
ATOM 569 N N . GLY A 1 73 ? -9.493 -0.967 6.605 1.00 89.81 73 GLY A N 1
ATOM 570 C CA . GLY A 1 73 ? -9.306 -0.575 8.001 1.00 89.81 73 GLY A CA 1
ATOM 571 C C . GLY A 1 73 ? -10.307 0.498 8.429 1.00 89.81 73 GLY A C 1
ATOM 572 O O . GLY A 1 73 ? -10.931 0.381 9.484 1.00 89.81 73 GLY A O 1
ATOM 573 N N . PHE A 1 74 ? -10.532 1.500 7.577 1.00 90.19 74 PHE A N 1
ATOM 574 C CA . PHE A 1 74 ? -11.477 2.584 7.840 1.00 90.19 74 PHE A CA 1
ATOM 575 C C . PHE A 1 74 ? -12.928 2.087 7.906 1.00 90.19 74 PHE A C 1
ATOM 577 O O . PHE A 1 74 ? -13.633 2.361 8.879 1.00 90.19 74 PHE A O 1
ATOM 584 N N . LEU A 1 75 ? -13.363 1.289 6.925 1.00 90.31 75 LEU A N 1
ATOM 585 C CA . LEU A 1 75 ? -14.695 0.676 6.921 1.00 90.31 75 LEU A CA 1
ATOM 586 C C . LEU A 1 75 ? -14.889 -0.242 8.134 1.00 90.31 75 LEU A C 1
ATOM 588 O O . LEU A 1 75 ? -15.925 -0.169 8.796 1.00 90.31 75 LEU A O 1
ATOM 592 N N . GLY A 1 76 ? -13.882 -1.051 8.476 1.00 85.50 76 GLY A N 1
ATOM 593 C CA . GLY A 1 76 ? -13.908 -1.924 9.650 1.00 85.50 76 GLY A CA 1
ATOM 594 C C . GLY A 1 76 ? -14.128 -1.164 10.962 1.00 85.50 76 GLY A C 1
ATOM 595 O O . GLY A 1 76 ? -14.901 -1.608 11.815 1.00 85.50 76 GLY A O 1
ATOM 596 N N . MET A 1 77 ? -13.523 0.020 11.109 1.00 84.69 77 MET A N 1
ATOM 597 C CA . MET A 1 77 ? -13.774 0.892 12.259 1.00 84.69 77 MET A CA 1
ATOM 598 C C . MET A 1 77 ? -15.194 1.476 12.247 1.00 84.69 77 MET A C 1
ATOM 600 O O . MET A 1 77 ? -15.873 1.412 13.273 1.00 84.69 77 MET A O 1
ATOM 604 N N . ILE A 1 78 ? -15.673 1.989 11.106 1.00 83.56 78 ILE A N 1
ATOM 605 C CA . ILE A 1 78 ? -17.009 2.605 10.989 1.00 83.56 78 ILE A CA 1
ATOM 606 C C . ILE A 1 78 ? -18.123 1.614 11.338 1.00 83.56 78 ILE A C 1
ATOM 608 O O . ILE A 1 78 ? -18.974 1.915 12.180 1.00 83.56 78 ILE A O 1
ATOM 612 N N . PHE A 1 79 ? -18.122 0.424 10.729 1.00 80.88 79 PHE A N 1
ATOM 613 C CA . PHE A 1 79 ? -19.173 -0.571 10.967 1.00 80.88 79 PHE A CA 1
ATOM 614 C C . PHE A 1 79 ? -19.232 -0.987 12.437 1.00 80.88 79 PHE A C 1
ATOM 616 O O . PHE A 1 79 ? -20.314 -1.106 13.014 1.00 80.88 79 PHE A O 1
ATOM 623 N N . LYS A 1 80 ? -18.074 -1.143 13.079 1.00 71.75 80 LYS A N 1
ATOM 624 C CA . LYS A 1 80 ? -18.011 -1.572 14.474 1.00 71.75 80 LYS A CA 1
ATOM 625 C C . LYS A 1 80 ? -18.471 -0.491 15.453 1.00 71.75 80 LYS A C 1
ATOM 627 O O . LYS A 1 80 ? -19.159 -0.818 16.420 1.00 71.75 80 LYS A O 1
ATOM 632 N N . ILE A 1 81 ? -18.117 0.774 15.213 1.00 67.00 81 ILE A N 1
ATOM 633 C CA . ILE A 1 81 ? -18.583 1.904 16.034 1.00 67.00 81 ILE A CA 1
ATOM 634 C C . ILE A 1 81 ? -20.116 1.990 15.986 1.00 67.00 81 ILE A C 1
ATOM 636 O O . ILE A 1 81 ? -20.753 2.143 17.029 1.00 67.00 81 ILE A O 1
ATOM 640 N N . ASN A 1 82 ? -20.715 1.808 14.806 1.00 62.19 82 ASN A N 1
ATOM 641 C CA . ASN A 1 82 ? -22.169 1.851 14.647 1.00 62.19 82 ASN A CA 1
ATOM 642 C C . ASN A 1 82 ? -22.882 0.675 15.335 1.00 62.19 82 ASN A C 1
ATOM 644 O O . ASN A 1 82 ? -23.845 0.896 16.067 1.00 62.19 82 ASN A O 1
ATOM 648 N N . ILE A 1 83 ? -22.383 -0.556 15.191 1.00 61.34 83 ILE A N 1
ATOM 649 C CA . ILE A 1 83 ? -22.974 -1.740 15.843 1.00 61.34 83 ILE A CA 1
ATOM 650 C C . ILE A 1 83 ? -22.853 -1.655 17.371 1.00 61.34 83 ILE A C 1
ATOM 652 O O . ILE A 1 83 ? -23.804 -1.962 18.089 1.00 61.34 83 ILE A O 1
ATOM 656 N N . GLY A 1 84 ? -21.713 -1.180 17.886 1.00 59.38 84 GLY A N 1
ATOM 657 C CA . GLY A 1 84 ? -21.506 -0.998 19.324 1.00 59.38 84 GLY A CA 1
ATOM 658 C C . GLY A 1 84 ? -22.477 0.006 19.952 1.00 59.38 84 GLY A C 1
ATOM 659 O O . GLY A 1 84 ? -22.900 -0.190 21.088 1.00 59.38 84 GLY A O 1
ATOM 660 N N . LYS A 1 85 ? -22.871 1.051 19.215 1.00 59.59 85 LYS A N 1
ATOM 661 C CA . LYS A 1 85 ? -23.835 2.058 19.683 1.00 59.59 85 LYS A CA 1
ATOM 662 C C . LYS A 1 85 ? -25.274 1.530 19.682 1.00 59.59 85 LYS A C 1
ATOM 664 O O . LYS A 1 85 ? -25.999 1.761 20.645 1.00 59.59 85 LYS A O 1
ATOM 669 N N . ILE A 1 86 ? -25.662 0.786 18.645 1.00 60.16 86 ILE A N 1
ATOM 670 C CA . ILE A 1 86 ? -27.004 0.192 18.523 1.00 60.16 86 ILE A CA 1
ATOM 671 C C . ILE A 1 86 ? -27.242 -0.836 19.638 1.00 60.16 86 ILE A C 1
ATOM 673 O O . ILE A 1 86 ? -28.237 -0.757 20.353 1.00 60.16 86 ILE A O 1
ATOM 677 N N . MET A 1 87 ? -26.276 -1.726 19.872 1.00 55.84 87 MET A N 1
ATOM 678 C CA . MET A 1 87 ? -26.401 -2.800 20.862 1.00 55.84 87 MET A CA 1
ATOM 679 C C . MET A 1 87 ? -26.428 -2.288 22.318 1.00 55.84 87 MET A C 1
ATOM 681 O O . MET A 1 87 ? -26.996 -2.928 23.202 1.00 55.84 87 MET A O 1
ATOM 685 N N . ASN A 1 88 ? -25.825 -1.124 22.589 1.00 58.91 88 ASN A N 1
ATOM 686 C CA . ASN A 1 88 ? -25.859 -0.502 23.917 1.00 58.91 88 ASN A CA 1
ATOM 687 C C . ASN A 1 88 ? -27.198 0.204 24.190 1.00 58.91 88 ASN A C 1
ATOM 689 O O . ASN A 1 88 ? -27.667 0.200 25.325 1.00 58.91 88 ASN A O 1
ATOM 693 N N . ASN A 1 89 ? -27.829 0.765 23.153 1.00 57.22 89 ASN A N 1
ATOM 694 C CA . ASN A 1 89 ? -29.148 1.389 23.266 1.00 57.22 89 ASN A CA 1
ATOM 695 C C . ASN A 1 89 ? -30.247 0.355 23.552 1.00 57.22 89 ASN A C 1
ATOM 697 O O . ASN A 1 89 ? -31.064 0.586 24.437 1.00 57.22 89 ASN A O 1
ATOM 701 N N . GLU A 1 90 ? -30.235 -0.810 22.897 1.00 55.97 90 GLU A N 1
ATOM 702 C CA . GLU A 1 90 ? -31.202 -1.884 23.194 1.00 55.97 90 GLU A CA 1
ATOM 703 C C . GLU A 1 90 ? -31.083 -2.393 24.638 1.00 55.97 90 GLU A C 1
ATOM 705 O O . GLU A 1 90 ? -32.089 -2.622 25.309 1.00 55.97 90 GLU A O 1
ATOM 710 N N . LYS A 1 91 ? -29.855 -2.495 25.164 1.00 56.25 91 LYS A N 1
ATOM 711 C CA . LYS A 1 91 ? -29.623 -2.886 26.561 1.00 56.25 91 LYS A CA 1
ATOM 712 C C . LYS A 1 91 ? -30.191 -1.890 27.571 1.00 56.25 91 LYS A C 1
ATOM 714 O O . LYS A 1 91 ? -30.652 -2.314 28.624 1.00 56.25 91 LYS A O 1
ATOM 719 N N . GLN A 1 92 ? -30.156 -0.591 27.273 1.00 56.19 92 GLN A N 1
ATOM 720 C CA . GLN A 1 92 ? -30.740 0.424 28.154 1.00 56.19 92 GLN A CA 1
ATOM 721 C C . GLN A 1 92 ? -32.270 0.453 28.082 1.00 56.19 92 GLN A C 1
ATOM 723 O O . GLN A 1 92 ? -32.916 0.647 29.106 1.00 56.19 92 GLN A O 1
ATOM 728 N N . VAL A 1 93 ? -32.859 0.194 26.911 1.00 56.28 93 VAL A N 1
ATOM 729 C CA . VAL A 1 93 ? -34.321 0.102 26.765 1.00 56.28 93 VAL A CA 1
ATOM 730 C C . VAL A 1 93 ? -34.875 -1.135 27.488 1.00 56.28 93 VAL A C 1
ATOM 732 O O . VAL A 1 93 ? -35.888 -1.031 28.169 1.00 56.28 93 VAL A O 1
ATOM 735 N N . GLY A 1 94 ? -34.183 -2.279 27.434 1.00 56.78 94 GLY A N 1
ATOM 736 C CA . GLY A 1 94 ? -34.605 -3.502 28.134 1.00 56.78 94 GLY A CA 1
ATOM 737 C C . GLY A 1 94 ? -34.462 -3.472 29.664 1.00 56.78 94 GLY A C 1
ATOM 738 O O . GLY A 1 94 ? -35.140 -4.232 30.343 1.00 56.78 94 GLY A O 1
ATOM 739 N N . LEU A 1 95 ? -33.603 -2.606 30.216 1.00 56.94 95 LEU A N 1
ATOM 740 C CA . LEU A 1 95 ? -33.424 -2.423 31.669 1.00 56.94 95 LEU A CA 1
ATOM 741 C C . LEU A 1 95 ? -34.352 -1.354 32.268 1.00 56.94 95 LEU A C 1
ATOM 743 O O . LEU A 1 95 ? -34.592 -1.373 33.471 1.00 56.94 95 LEU A O 1
ATOM 747 N N . ASN A 1 96 ? -34.865 -0.434 31.447 1.00 57.34 96 ASN A N 1
ATOM 748 C CA . ASN A 1 96 ? -35.762 0.641 31.884 1.00 57.34 96 ASN A CA 1
ATOM 749 C C . ASN A 1 96 ? -37.251 0.276 31.805 1.00 57.34 96 ASN A C 1
ATOM 751 O O . ASN A 1 96 ? -38.077 1.072 32.242 1.00 57.34 96 ASN A O 1
ATOM 755 N N . ASN A 1 97 ? -37.593 -0.905 31.287 1.00 58.03 97 ASN A N 1
ATOM 756 C CA . ASN A 1 97 ? -38.905 -1.507 31.495 1.00 58.03 97 ASN A CA 1
ATOM 757 C C . ASN A 1 97 ? -38.800 -2.473 32.682 1.00 58.03 97 ASN A C 1
ATOM 759 O O . ASN A 1 97 ? -38.491 -3.649 32.464 1.00 58.03 97 ASN A O 1
ATOM 763 N N . PRO A 1 98 ? -39.017 -2.024 33.935 1.00 52.31 98 PRO A N 1
ATOM 764 C CA . PRO A 1 98 ? -39.327 -2.970 34.990 1.00 52.31 98 PRO A CA 1
ATOM 765 C C . PRO A 1 98 ? -40.559 -3.744 34.526 1.00 52.31 98 PRO A C 1
ATOM 767 O O . PRO A 1 98 ? -41.565 -3.149 34.142 1.00 52.31 98 PRO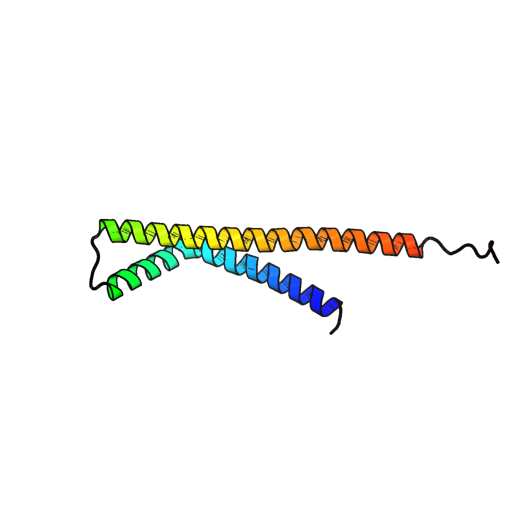 A O 1
ATOM 770 N N . ILE A 1 99 ? -40.438 -5.069 34.492 1.00 61.28 99 ILE A N 1
ATOM 771 C CA . ILE A 1 99 ? -41.583 -5.968 34.384 1.00 61.28 99 ILE A CA 1
ATOM 772 C C . ILE A 1 99 ? -42.529 -5.522 35.500 1.00 61.28 99 ILE A C 1
ATOM 774 O O . ILE A 1 99 ? -42.177 -5.627 36.674 1.00 61.28 99 ILE A O 1
ATOM 778 N N . SER A 1 100 ? -43.657 -4.913 35.135 1.00 55.44 100 SER A N 1
ATOM 779 C CA . SER A 1 100 ? -44.702 -4.578 36.087 1.00 55.44 100 SER A CA 1
ATOM 780 C C . SER A 1 100 ? -45.153 -5.888 36.714 1.00 55.44 100 SER A C 1
ATOM 782 O O . SER A 1 100 ? -45.677 -6.756 36.018 1.00 55.44 100 SER A O 1
ATOM 784 N N . GLU A 1 101 ? -44.942 -6.035 38.019 1.00 56.03 101 GLU A N 1
ATOM 785 C CA . GLU A 1 101 ? -45.482 -7.121 38.847 1.00 56.03 101 GLU A CA 1
ATOM 786 C C . GLU A 1 101 ? -47.027 -7.061 38.950 1.00 56.03 101 GLU A C 1
ATOM 788 O O . GLU A 1 101 ? -47.595 -7.435 39.967 1.00 56.03 101 GLU A O 1
ATOM 793 N N . GLU A 1 102 ? -47.728 -6.574 37.921 1.00 56.28 102 GLU A N 1
ATOM 794 C CA . GLU A 1 102 ? -49.196 -6.557 37.849 1.00 56.28 102 GLU A CA 1
ATOM 795 C C . GLU A 1 102 ? -49.776 -7.769 37.092 1.00 56.28 102 GLU A C 1
ATOM 797 O O . GLU A 1 102 ? -50.992 -7.911 37.037 1.00 56.28 102 GLU A O 1
ATOM 802 N N . ASP A 1 103 ? -48.931 -8.677 36.580 1.00 56.25 103 ASP A N 1
ATOM 803 C CA . ASP A 1 103 ? -49.352 -9.893 35.856 1.00 56.25 103 ASP A CA 1
ATOM 804 C C . ASP A 1 103 ? -49.008 -11.218 36.589 1.00 56.25 103 ASP A C 1
ATOM 806 O O . ASP A 1 103 ? -48.791 -12.249 35.942 1.00 56.25 103 ASP A O 1
ATOM 810 N N . LEU A 1 104 ? -48.949 -11.226 37.930 1.00 49.69 104 LEU A N 1
ATOM 811 C CA . LEU A 1 104 ? -48.878 -12.459 38.742 1.00 49.69 104 LEU A CA 1
ATOM 812 C C . LEU A 1 104 ? -49.945 -12.504 39.841 1.00 49.69 104 LEU A C 1
ATOM 814 O O . LEU A 1 104 ? -50.007 -11.554 40.649 1.00 49.69 104 LEU A O 1
#

Foldseek 3Di:
DDPVVVVVVLLVVLVVLQVQLVCLLVCLLVQLLVVLVVVCVVVVHDDPVVSVVSSVVSSVVSNVSSVVSNVVSVVSVVVVVVVVVVVVVVVVVVVVPDPPPPPD

Sequence (104 aa):
MNQKTNQILLIVLYLLFLIIGLILILQSVNLGLNAAQRDIIKAGGMAGDEYQLRKESYIVSYRWIGVVLLSSGFLGMIFKINIGKIMNNEKQVGLNNPISEEDL

Radius of gyration: 24.72 Å; chains: 1; bounding box: 70×23×60 Å